Protein AF-A0A968IUH3-F1 (afdb_monomer_lite)

pLDDT: mean 86.67, std 12.78, range [36.12, 95.38]

Foldseek 3Di:
DDPPPLPPV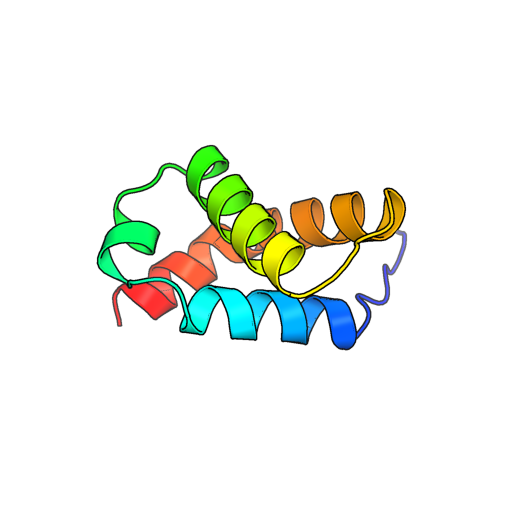LVCLQVVLLVVDQLVVLQPDDLVVNLVSSLVSSVVVDDDDPVSNVSNSVVSSVCSVVSNVVSVD

Sequence (73 aa):
MRNTNIESRIVHAVWSSVSAINQQVLLQLDDQDLIQQIMRQIDKSSSLSSEDRQNLIGYISSKVMLIRDIAGS

Radius of gyration: 11.84 Å; chains: 1; bounding box: 28×20×36 Å

Secondary structure (DSSP, 8-state):
-------HHHHHHHHHHHH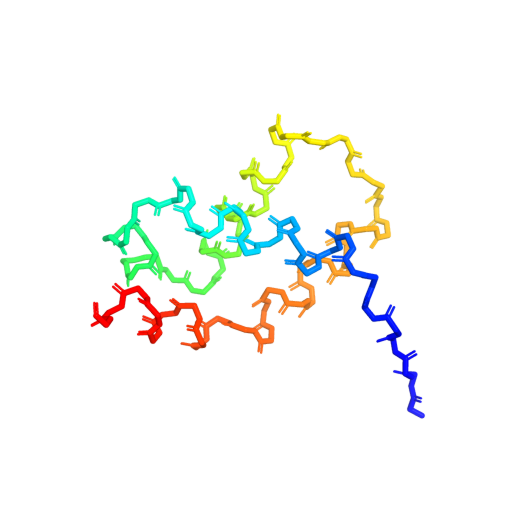HS-HHHHHHS-HHHHHHHHHHHHHHH----HHHHHHHHHHHHTTHHHHHHHHT-

Structure (mmCIF, N/CA/C/O backbone):
data_AF-A0A968IUH3-F1
#
_entry.id   AF-A0A968IUH3-F1
#
loop_
_atom_site.group_PDB
_atom_site.id
_atom_site.type_symbol
_atom_site.label_atom_id
_atom_site.label_alt_id
_atom_site.label_comp_id
_atom_site.label_asym_id
_atom_site.label_entity_id
_atom_site.label_seq_id
_atom_site.pdbx_PDB_ins_code
_atom_site.Cartn_x
_atom_site.Cartn_y
_atom_site.Cartn_z
_atom_site.occupancy
_atom_site.B_iso_or_equiv
_atom_site.auth_seq_id
_atom_site.auth_comp_id
_atom_site.auth_asym_id
_atom_site.auth_atom_id
_atom_site.pdbx_PDB_model_num
ATOM 1 N N . MET A 1 1 ? -2.936 -2.415 -25.447 1.00 36.12 1 MET A N 1
ATOM 2 C CA . MET A 1 1 ? -3.116 -2.438 -23.978 1.00 36.12 1 MET A CA 1
ATOM 3 C C . MET A 1 1 ? -1.799 -2.912 -23.382 1.00 36.12 1 MET A C 1
ATOM 5 O O . MET A 1 1 ? -1.364 -3.997 -23.745 1.00 36.12 1 MET A O 1
ATOM 9 N N . ARG A 1 2 ? -1.081 -2.080 -22.613 1.00 37.81 2 ARG A N 1
ATOM 10 C CA . ARG A 1 2 ? 0.194 -2.494 -22.000 1.00 37.81 2 ARG A CA 1
ATOM 11 C C . ARG A 1 2 ? -0.126 -3.510 -20.904 1.00 37.81 2 ARG A C 1
ATOM 13 O O . ARG A 1 2 ? -0.670 -3.131 -19.876 1.00 37.81 2 ARG A O 1
ATOM 20 N N . ASN A 1 3 ? 0.179 -4.7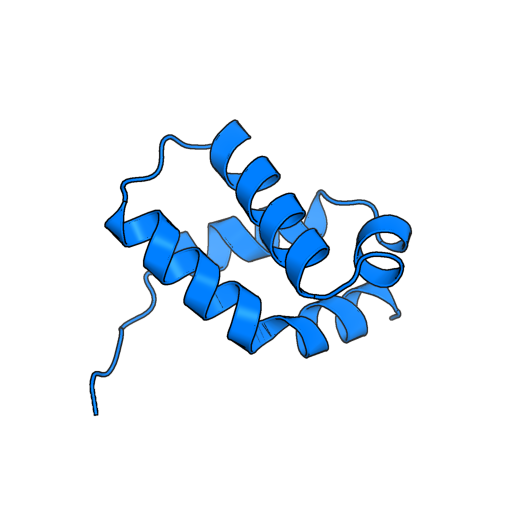82 -21.153 1.00 41.88 3 ASN A N 1
ATOM 21 C CA . ASN A 1 3 ? 0.273 -5.794 -20.107 1.00 41.88 3 ASN A CA 1
ATOM 22 C C . ASN A 1 3 ? 1.487 -5.415 -19.255 1.00 41.88 3 ASN A C 1
ATOM 24 O O . ASN A 1 3 ? 2.616 -5.780 -19.574 1.00 41.88 3 ASN A O 1
ATOM 28 N N . THR A 1 4 ? 1.280 -4.601 -18.224 1.00 51.50 4 THR A N 1
ATOM 29 C CA . THR A 1 4 ? 2.275 -4.432 -17.173 1.00 51.50 4 THR A CA 1
ATOM 30 C C . THR A 1 4 ? 2.308 -5.752 -16.422 1.00 51.50 4 THR A C 1
ATOM 32 O O . THR A 1 4 ? 1.415 -6.069 -15.640 1.00 51.50 4 THR A O 1
ATOM 35 N N . ASN A 1 5 ? 3.303 -6.578 -16.737 1.00 59.81 5 ASN A N 1
ATOM 36 C CA . ASN A 1 5 ? 3.658 -7.710 -15.901 1.00 59.81 5 ASN A CA 1
ATOM 37 C C . ASN A 1 5 ? 4.094 -7.097 -14.565 1.00 59.81 5 ASN A C 1
ATOM 39 O O . ASN A 1 5 ? 5.209 -6.596 -14.450 1.00 59.81 5 ASN A O 1
ATOM 43 N N . ILE A 1 6 ? 3.155 -6.965 -13.623 1.00 67.06 6 ILE A N 1
ATOM 44 C CA . ILE A 1 6 ? 3.459 -6.433 -12.299 1.00 67.06 6 ILE A CA 1
ATOM 45 C C . ILE A 1 6 ? 4.463 -7.403 -11.707 1.00 67.06 6 ILE A C 1
ATOM 47 O O . ILE A 1 6 ? 4.151 -8.581 -11.518 1.00 67.06 6 ILE A O 1
ATOM 51 N N . GLU A 1 7 ? 5.673 -6.914 -11.460 1.00 79.75 7 GLU A N 1
ATOM 52 C CA . GLU A 1 7 ? 6.727 -7.761 -10.936 1.00 79.75 7 GLU A CA 1
ATOM 53 C C . GLU A 1 7 ? 6.260 -8.400 -9.628 1.00 79.75 7 GLU A C 1
ATOM 55 O O . GLU A 1 7 ? 5.695 -7.734 -8.758 1.00 79.75 7 GLU A O 1
ATOM 60 N N . SER A 1 8 ? 6.531 -9.693 -9.455 1.00 84.06 8 SER A N 1
ATOM 61 C CA . SER A 1 8 ? 6.201 -10.416 -8.219 1.00 84.06 8 SER A CA 1
ATOM 62 C C . SER A 1 8 ? 6.713 -9.673 -6.974 1.00 84.06 8 SER A C 1
ATOM 64 O O . SER A 1 8 ? 6.024 -9.576 -5.958 1.00 84.06 8 SER A O 1
ATOM 66 N N . ARG A 1 9 ? 7.880 -9.026 -7.089 1.00 83.00 9 ARG A N 1
ATOM 67 C CA . ARG A 1 9 ? 8.469 -8.195 -6.035 1.00 83.00 9 ARG A CA 1
ATOM 68 C C . ARG A 1 9 ? 7.569 -7.022 -5.620 1.00 83.00 9 ARG A C 1
ATOM 70 O O . ARG A 1 9 ? 7.481 -6.738 -4.431 1.00 83.00 9 ARG A O 1
ATOM 77 N N . ILE A 1 10 ? 6.876 -6.383 -6.565 1.00 84.00 10 ILE A N 1
ATOM 78 C CA . ILE A 1 10 ? 5.929 -5.281 -6.311 1.00 84.00 10 ILE A CA 1
ATOM 79 C C . ILE A 1 10 ? 4.726 -5.799 -5.522 1.00 84.00 10 ILE A C 1
ATOM 81 O O . ILE A 1 10 ? 4.349 -5.210 -4.511 1.00 84.00 10 ILE A O 1
ATOM 85 N N . VAL A 1 11 ? 4.159 -6.932 -5.945 1.00 89.19 11 VAL A N 1
ATOM 86 C CA . VAL A 1 11 ? 3.028 -7.569 -5.252 1.00 89.19 11 VAL A CA 1
ATOM 87 C C . VAL A 1 11 ? 3.417 -7.917 -3.816 1.00 89.19 11 VAL A C 1
ATOM 89 O O . VAL A 1 11 ? 2.728 -7.525 -2.874 1.00 89.19 11 VAL A O 1
ATOM 92 N N . HIS A 1 12 ? 4.551 -8.595 -3.632 1.00 89.69 12 HIS A N 1
ATOM 93 C CA . HIS A 1 12 ? 5.038 -8.970 -2.307 1.00 89.69 12 HIS A CA 1
ATOM 94 C C . HIS A 1 12 ? 5.323 -7.760 -1.413 1.00 89.69 12 HIS A C 1
ATOM 96 O O . HIS A 1 12 ? 4.916 -7.769 -0.252 1.00 89.69 12 HIS A O 1
ATOM 102 N N . ALA A 1 13 ? 5.968 -6.712 -1.934 1.00 89.12 13 ALA A N 1
ATOM 103 C CA . ALA A 1 13 ? 6.270 -5.507 -1.162 1.00 89.12 13 ALA A CA 1
ATOM 104 C C . ALA A 1 13 ? 4.996 -4.829 -0.633 1.00 89.12 13 ALA A C 1
ATOM 106 O O . ALA A 1 13 ? 4.940 -4.436 0.535 1.00 89.12 13 ALA A O 1
ATOM 107 N N . VAL A 1 14 ? 3.951 -4.749 -1.463 1.00 91.75 14 VAL A N 1
ATOM 108 C CA . VAL A 1 14 ? 2.662 -4.165 -1.071 1.00 91.75 14 VAL A CA 1
ATOM 109 C C . VAL A 1 14 ? 1.985 -5.006 -0.000 1.00 91.75 14 VAL A C 1
ATOM 111 O O . VAL A 1 14 ? 1.681 -4.480 1.066 1.00 91.75 14 VAL A O 1
ATOM 114 N N . TRP A 1 15 ? 1.790 -6.305 -0.225 1.00 93.31 15 TRP A N 1
ATOM 115 C CA . TRP A 1 15 ? 1.060 -7.144 0.733 1.00 93.31 15 TRP A CA 1
ATOM 116 C C . TRP A 1 15 ? 1.808 -7.347 2.049 1.00 93.31 15 TRP A C 1
ATOM 118 O O . TRP A 1 15 ? 1.183 -7.353 3.111 1.00 93.31 15 TRP A O 1
ATOM 128 N N . SER A 1 16 ? 3.140 -7.421 2.007 1.00 92.38 16 SER A N 1
ATOM 129 C CA . SER A 1 16 ? 3.957 -7.423 3.222 1.00 92.38 16 SER A CA 1
ATOM 130 C C . SER A 1 16 ? 3.803 -6.115 3.999 1.00 92.38 16 SER A C 1
ATOM 132 O O . SER A 1 16 ? 3.747 -6.139 5.226 1.00 92.38 16 SER A O 1
ATOM 134 N N . SER A 1 17 ? 3.714 -4.977 3.304 1.00 92.00 17 SER A N 1
ATOM 135 C CA . SER A 1 17 ? 3.549 -3.668 3.944 1.00 92.00 17 SER A CA 1
ATOM 136 C C . SER A 1 17 ? 2.151 -3.480 4.516 1.00 92.00 17 SER A C 1
ATOM 138 O O . SER A 1 17 ? 2.028 -3.036 5.652 1.00 92.00 17 SER A O 1
ATOM 140 N N . VAL A 1 18 ? 1.107 -3.870 3.780 1.00 92.81 18 VAL A N 1
ATOM 141 C CA . VAL A 1 18 ? -0.284 -3.847 4.261 1.00 92.81 18 VAL A CA 1
ATOM 142 C C . VAL A 1 18 ? -0.427 -4.693 5.525 1.00 92.81 18 VAL A C 1
ATOM 144 O O . VAL A 1 18 ? -0.983 -4.215 6.506 1.00 92.81 18 VAL A O 1
ATOM 147 N N . SER A 1 19 ? 0.154 -5.896 5.546 1.00 90.56 19 SER A N 1
ATOM 148 C CA . SER A 1 19 ? 0.107 -6.788 6.717 1.00 90.56 19 SER A CA 1
ATOM 149 C C . SER A 1 19 ? 0.835 -6.228 7.946 1.00 90.56 19 SER A C 1
ATOM 151 O O . SER A 1 19 ? 0.549 -6.631 9.069 1.00 90.56 19 SER A O 1
ATOM 153 N N . ALA A 1 20 ? 1.788 -5.311 7.749 1.00 90.69 20 ALA A N 1
ATOM 154 C CA . ALA A 1 20 ? 2.532 -4.666 8.830 1.00 90.69 20 ALA A CA 1
ATOM 155 C C . ALA A 1 20 ? 1.855 -3.388 9.361 1.00 90.69 20 ALA A C 1
ATOM 157 O O . ALA A 1 20 ? 2.256 -2.873 10.407 1.00 90.69 20 ALA A O 1
ATOM 158 N N . ILE A 1 21 ? 0.865 -2.843 8.647 1.00 91.19 21 ILE A N 1
ATOM 159 C CA . ILE A 1 21 ? 0.122 -1.650 9.064 1.00 91.19 21 ILE A CA 1
ATOM 160 C C . ILE A 1 21 ? -1.060 -2.082 9.937 1.00 91.19 21 ILE A C 1
ATOM 162 O O . ILE A 1 21 ? -1.743 -3.062 9.659 1.00 91.19 21 ILE A O 1
ATOM 166 N N . ASN A 1 22 ? -1.32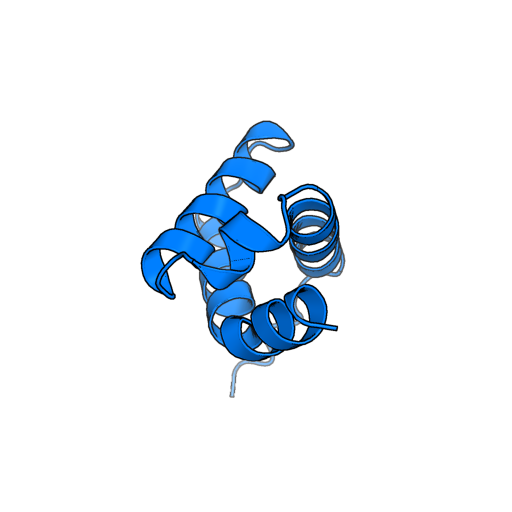2 -1.328 11.006 1.00 90.12 22 ASN A N 1
ATOM 167 C CA . ASN A 1 22 ? -2.484 -1.561 11.857 1.00 90.12 22 ASN A CA 1
ATOM 168 C C . ASN A 1 22 ? -3.793 -1.418 11.050 1.00 90.12 22 ASN A C 1
ATOM 170 O O . ASN A 1 22 ? -3.991 -0.418 10.361 1.00 90.12 22 ASN A O 1
ATOM 174 N N . GLN A 1 23 ? -4.704 -2.384 11.183 1.00 90.50 23 GLN A N 1
ATOM 175 C CA . GLN A 1 23 ? -5.974 -2.422 10.446 1.00 90.50 23 GLN A CA 1
ATOM 176 C C . GLN A 1 23 ? -6.830 -1.159 10.630 1.00 90.50 23 GLN A C 1
ATOM 178 O O . GLN A 1 23 ? -7.412 -0.672 9.665 1.00 90.50 23 GLN A O 1
ATOM 183 N N . GLN A 1 24 ? -6.861 -0.568 11.830 1.00 89.56 24 GLN A N 1
ATOM 184 C CA . GLN A 1 24 ? -7.615 0.669 12.074 1.00 89.56 24 GLN A CA 1
ATOM 185 C C . GLN A 1 24 ? -7.072 1.834 11.242 1.00 89.56 24 GLN A C 1
ATOM 187 O O . GLN A 1 24 ? -7.847 2.636 10.732 1.00 89.56 24 GLN A O 1
ATOM 192 N N . VAL A 1 25 ? -5.751 1.892 11.044 1.00 90.25 25 VAL A N 1
ATOM 193 C CA . VAL A 1 25 ? -5.118 2.898 10.183 1.00 90.25 25 VAL A CA 1
ATOM 194 C C . VAL A 1 25 ? -5.515 2.671 8.724 1.00 90.25 25 VAL A C 1
ATOM 196 O O . VAL A 1 25 ? -5.858 3.626 8.039 1.00 90.25 25 VAL A O 1
ATOM 199 N N . LEU A 1 26 ? -5.541 1.421 8.251 1.00 91.19 26 LEU A N 1
ATOM 200 C CA . LEU A 1 26 ? -5.957 1.107 6.876 1.00 91.19 26 LEU A CA 1
ATOM 201 C C . LEU A 1 26 ? -7.408 1.525 6.580 1.00 91.19 26 LEU A C 1
ATOM 203 O O . LEU A 1 26 ? -7.718 1.887 5.448 1.00 91.19 26 LEU A O 1
ATOM 207 N N . LEU A 1 27 ? -8.288 1.475 7.585 1.00 91.88 27 LEU A N 1
ATOM 208 C CA . LEU A 1 27 ? -9.712 1.789 7.442 1.00 91.88 27 LEU A CA 1
ATOM 209 C C . LEU A 1 27 ? -10.037 3.282 7.601 1.00 91.88 27 LEU A C 1
ATOM 211 O O . LEU A 1 27 ? -10.993 3.760 6.989 1.00 91.88 27 LEU A O 1
ATOM 215 N N . GLN A 1 28 ? -9.277 4.009 8.426 1.00 93.69 28 GLN A N 1
ATOM 216 C CA . GLN A 1 28 ? -9.546 5.417 8.748 1.00 93.69 28 GLN A CA 1
ATOM 217 C C . GLN A 1 28 ? -8.991 6.406 7.723 1.00 93.69 28 GLN A C 1
ATOM 219 O O . GLN A 1 28 ? -9.504 7.519 7.622 1.00 93.69 28 GLN A O 1
ATOM 224 N N . LEU A 1 29 ? -7.945 6.025 6.988 1.00 94.25 29 LEU A N 1
ATOM 225 C CA . LEU A 1 29 ? -7.349 6.895 5.981 1.00 94.25 29 LEU A CA 1
ATOM 226 C C . LEU A 1 29 ? -8.247 7.000 4.741 1.00 94.25 29 LEU A C 1
ATOM 228 O O . LEU A 1 29 ? -8.932 6.047 4.343 1.00 94.25 29 LEU A O 1
ATOM 232 N N . ASP A 1 30 ? -8.222 8.170 4.105 1.00 94.38 30 ASP A N 1
ATOM 233 C CA . ASP A 1 30 ? -8.726 8.290 2.744 1.00 94.38 30 ASP A CA 1
ATOM 234 C C . ASP A 1 30 ? -7.807 7.545 1.763 1.00 94.38 30 ASP A C 1
ATOM 236 O O . ASP A 1 30 ? -6.734 7.052 2.120 1.00 94.38 30 ASP A O 1
ATOM 240 N N . ASP A 1 31 ? -8.245 7.406 0.515 1.00 93.38 31 ASP A N 1
ATOM 241 C CA . ASP A 1 31 ? -7.519 6.602 -0.466 1.00 93.38 31 ASP A CA 1
ATOM 242 C C . ASP A 1 31 ? -6.117 7.157 -0.760 1.00 93.38 31 ASP A C 1
ATOM 244 O O . ASP A 1 31 ? -5.181 6.378 -0.946 1.00 93.38 31 ASP A O 1
ATOM 248 N N . GLN A 1 32 ? -5.946 8.483 -0.781 1.00 94.75 32 GLN A N 1
ATOM 249 C CA . GLN A 1 32 ? -4.648 9.103 -1.051 1.00 94.75 32 GLN A CA 1
ATOM 250 C C . GLN A 1 32 ? -3.699 8.898 0.125 1.00 94.75 32 GLN A C 1
ATOM 252 O O . GLN A 1 32 ? -2.561 8.461 -0.073 1.00 94.75 32 GLN A O 1
ATOM 257 N N . ASP A 1 33 ? -4.172 9.141 1.342 1.00 95.38 33 ASP A N 1
ATOM 258 C CA . ASP A 1 33 ? -3.385 8.956 2.553 1.00 95.38 33 ASP A CA 1
ATOM 259 C C . ASP A 1 33 ? -3.026 7.485 2.777 1.00 95.38 33 ASP A C 1
ATOM 261 O O . ASP A 1 33 ? -1.898 7.175 3.170 1.00 95.38 33 ASP A O 1
ATOM 265 N N . LEU A 1 34 ? -3.931 6.558 2.453 1.00 95.00 34 LEU A N 1
ATOM 266 C CA . LEU A 1 34 ? -3.669 5.121 2.493 1.00 95.00 34 LEU A CA 1
ATOM 267 C C . LEU A 1 34 ? -2.546 4.730 1.527 1.00 95.00 34 LEU A C 1
ATOM 269 O O . LEU A 1 34 ? -1.605 4.032 1.918 1.00 95.00 34 LEU A O 1
ATOM 273 N N . ILE A 1 35 ? -2.612 5.199 0.276 1.00 95.38 35 ILE A N 1
ATOM 274 C CA . ILE A 1 35 ? -1.563 4.953 -0.722 1.00 95.38 35 ILE A CA 1
ATOM 275 C C . ILE A 1 35 ? -0.223 5.487 -0.208 1.00 95.38 35 ILE A C 1
ATOM 277 O O . ILE A 1 35 ? 0.777 4.767 -0.235 1.00 95.38 35 ILE A O 1
ATOM 281 N N . GLN A 1 36 ? -0.193 6.719 0.307 1.00 94.62 36 GLN A N 1
ATOM 282 C CA . GLN A 1 36 ? 1.027 7.324 0.845 1.00 94.62 36 GLN A CA 1
ATOM 283 C C . GLN A 1 36 ? 1.571 6.562 2.056 1.00 94.62 36 GLN A C 1
ATOM 285 O O . GLN A 1 36 ? 2.783 6.377 2.174 1.00 94.62 36 GLN A O 1
ATOM 290 N N . GLN A 1 37 ? 0.702 6.080 2.943 1.00 94.50 37 GLN A N 1
ATOM 291 C CA . GLN A 1 37 ? 1.106 5.312 4.115 1.00 94.50 37 GLN A CA 1
ATOM 292 C C . GLN A 1 37 ? 1.754 3.978 3.724 1.00 94.50 37 GLN A C 1
ATOM 294 O O . GLN A 1 37 ? 2.804 3.623 4.265 1.00 94.50 37 GLN A O 1
ATOM 299 N N . ILE A 1 38 ? 1.177 3.265 2.754 1.00 94.06 38 ILE A N 1
ATOM 300 C CA . ILE A 1 38 ? 1.750 2.019 2.228 1.00 94.06 38 ILE A CA 1
ATOM 301 C C . ILE A 1 38 ? 3.084 2.306 1.533 1.00 94.06 38 ILE A C 1
ATOM 303 O O . ILE A 1 38 ? 4.071 1.623 1.801 1.00 94.06 38 ILE A O 1
ATOM 307 N N . MET A 1 39 ? 3.156 3.357 0.712 1.00 94.19 39 MET A N 1
ATOM 308 C CA . MET A 1 39 ? 4.395 3.769 0.046 1.00 94.19 39 MET A CA 1
ATOM 309 C C . MET A 1 39 ? 5.517 4.083 1.039 1.00 94.19 39 MET A C 1
ATOM 311 O O . MET A 1 39 ? 6.633 3.598 0.873 1.00 94.19 39 MET A O 1
ATOM 315 N N . ARG A 1 40 ? 5.218 4.819 2.117 1.00 92.44 40 ARG A N 1
ATOM 316 C CA . ARG A 1 40 ? 6.181 5.100 3.195 1.00 92.44 40 ARG A CA 1
ATOM 317 C C . ARG A 1 40 ? 6.664 3.829 3.882 1.00 92.44 40 ARG A C 1
ATOM 319 O O . ARG A 1 40 ? 7.820 3.764 4.289 1.00 92.44 40 ARG A O 1
ATOM 326 N N . GLN A 1 41 ? 5.795 2.835 4.050 1.00 91.50 41 GLN A N 1
ATOM 327 C CA . GLN A 1 41 ? 6.180 1.566 4.657 1.00 91.50 41 GLN A CA 1
ATOM 328 C C . GLN A 1 41 ? 7.124 0.768 3.746 1.00 91.50 41 GLN A C 1
ATOM 330 O O . GLN A 1 41 ? 8.109 0.218 4.235 1.00 91.50 41 GLN A O 1
ATOM 335 N N . ILE A 1 42 ? 6.884 0.781 2.433 1.00 90.75 42 ILE A N 1
ATOM 336 C CA . ILE A 1 42 ? 7.762 0.139 1.446 1.00 90.75 42 ILE A CA 1
ATOM 337 C C . ILE A 1 42 ? 9.115 0.860 1.370 1.00 90.75 42 ILE A C 1
ATOM 339 O O . ILE A 1 42 ? 10.156 0.201 1.417 1.00 90.75 42 ILE A O 1
ATOM 343 N N . ASP A 1 43 ? 9.118 2.196 1.344 1.00 88.44 43 ASP A N 1
ATOM 344 C CA . ASP A 1 43 ? 10.340 3.016 1.306 1.00 88.44 43 ASP A CA 1
ATOM 345 C C . ASP A 1 43 ? 11.246 2.777 2.535 1.00 88.44 43 ASP A C 1
ATOM 347 O O . ASP A 1 43 ? 12.468 2.853 2.429 1.00 88.44 43 ASP A O 1
ATOM 351 N N . LYS A 1 44 ? 10.688 2.420 3.705 1.00 85.25 44 LYS A N 1
ATOM 352 C CA . LYS A 1 44 ? 11.496 2.028 4.882 1.00 85.25 44 LYS A CA 1
ATOM 353 C C . LYS A 1 44 ? 12.263 0.721 4.678 1.00 85.25 44 LYS A C 1
ATOM 355 O O . LYS A 1 44 ? 13.285 0.510 5.323 1.00 85.25 44 LYS A O 1
ATOM 360 N N . SER A 1 45 ? 11.737 -0.174 3.844 1.00 73.06 45 SER A N 1
ATOM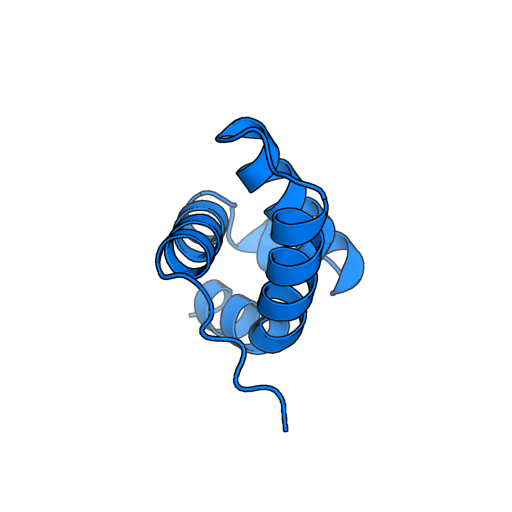 361 C CA . SER A 1 45 ? 12.281 -1.519 3.626 1.00 73.06 45 SER A CA 1
ATOM 362 C C . SER A 1 45 ? 13.156 -1.634 2.376 1.00 73.06 45 SER A C 1
ATOM 364 O O . SER A 1 45 ? 13.913 -2.594 2.246 1.00 73.06 45 SER A O 1
ATOM 366 N N . SER A 1 46 ? 13.075 -0.665 1.458 1.00 71.81 46 SER A N 1
ATOM 367 C CA . SER A 1 46 ? 13.772 -0.716 0.173 1.00 71.81 46 SER A CA 1
ATOM 368 C C . SER A 1 46 ? 13.961 0.670 -0.438 1.00 71.81 46 SER A C 1
ATOM 370 O O . SER A 1 46 ? 13.058 1.497 -0.387 1.00 71.81 46 SER A O 1
ATOM 372 N N . SER A 1 47 ? 15.110 0.899 -1.080 1.00 80.06 47 SER A N 1
ATOM 373 C CA . SER A 1 47 ? 15.287 2.047 -1.974 1.00 80.06 47 SER A CA 1
ATOM 374 C C . SER A 1 47 ? 14.570 1.759 -3.292 1.00 80.06 47 SER A C 1
ATOM 376 O O . SER A 1 47 ? 14.942 0.823 -4.003 1.00 80.06 47 SER A O 1
ATOM 378 N N . LEU A 1 48 ? 13.526 2.528 -3.598 1.00 82.44 48 LEU A N 1
ATOM 379 C CA . LEU A 1 48 ? 12.738 2.374 -4.819 1.00 82.44 48 LEU A CA 1
ATOM 380 C C . LEU A 1 48 ? 13.249 3.295 -5.929 1.00 82.44 48 LEU A C 1
ATOM 382 O O . LEU A 1 48 ? 13.508 4.480 -5.704 1.00 82.44 48 LEU A O 1
ATOM 386 N N . SER A 1 49 ? 13.318 2.773 -7.155 1.00 86.50 49 SER A N 1
ATOM 387 C CA . SER A 1 49 ? 13.476 3.619 -8.338 1.00 86.50 49 SER A CA 1
ATOM 388 C C . SER A 1 49 ? 12.206 4.446 -8.591 1.00 86.50 49 SER A C 1
ATOM 390 O O . SER A 1 49 ? 11.117 4.130 -8.102 1.00 86.50 49 SER A O 1
ATOM 392 N N . SER A 1 50 ? 12.313 5.516 -9.383 1.00 86.19 50 SER A N 1
ATOM 393 C CA . SER A 1 50 ? 11.141 6.315 -9.771 1.00 86.19 50 SER A CA 1
ATOM 394 C C . SER A 1 50 ? 10.105 5.499 -10.556 1.00 86.19 50 SER A C 1
ATOM 396 O O . SER A 1 50 ? 8.907 5.731 -10.399 1.00 86.19 50 SER A O 1
ATOM 398 N N . GLU A 1 51 ? 10.549 4.528 -11.360 1.00 86.94 51 GLU A N 1
ATOM 399 C CA . GLU A 1 51 ? 9.668 3.618 -12.100 1.00 86.94 51 GLU A CA 1
ATOM 400 C C . GLU A 1 51 ? 8.945 2.646 -11.159 1.00 86.94 51 GLU A C 1
ATOM 402 O O . GLU A 1 51 ? 7.718 2.540 -11.216 1.00 86.94 51 GLU A O 1
ATOM 407 N N . ASP A 1 52 ? 9.671 2.017 -10.227 1.00 85.81 52 ASP A N 1
ATOM 408 C CA . ASP A 1 52 ? 9.075 1.142 -9.208 1.00 85.81 52 ASP A CA 1
ATOM 409 C C . ASP A 1 52 ? 8.021 1.886 -8.392 1.00 85.81 52 ASP A C 1
ATOM 411 O O . ASP A 1 52 ? 6.928 1.372 -8.160 1.00 85.81 52 ASP A O 1
ATOM 415 N N . ARG A 1 53 ? 8.324 3.127 -7.994 1.00 89.62 53 ARG A N 1
ATOM 416 C CA . ARG A 1 53 ? 7.400 3.984 -7.250 1.00 89.62 53 ARG A CA 1
ATOM 417 C C . ARG A 1 53 ? 6.118 4.242 -8.040 1.00 89.62 53 ARG A C 1
ATOM 419 O O . ARG A 1 53 ? 5.030 4.132 -7.479 1.00 89.62 53 ARG A O 1
ATOM 426 N N . GLN A 1 54 ? 6.219 4.546 -9.333 1.00 90.75 54 GLN A N 1
ATOM 427 C CA . GLN A 1 54 ? 5.043 4.776 -10.172 1.00 90.75 54 GLN A CA 1
ATOM 428 C C . GLN A 1 54 ? 4.207 3.500 -10.356 1.00 90.75 54 GLN A C 1
ATOM 430 O O . GLN A 1 54 ? 2.973 3.559 -10.301 1.00 90.75 54 GLN A O 1
ATOM 435 N N . ASN A 1 55 ? 4.867 2.352 -10.531 1.00 89.88 55 ASN A N 1
ATOM 436 C CA . ASN A 1 55 ? 4.211 1.051 -10.650 1.00 89.88 55 ASN A CA 1
ATOM 437 C C . ASN A 1 55 ? 3.507 0.650 -9.347 1.00 89.88 55 ASN A C 1
ATOM 439 O O . ASN A 1 55 ? 2.367 0.185 -9.380 1.00 89.88 55 ASN A O 1
ATOM 443 N N . LEU A 1 56 ? 4.146 0.891 -8.200 1.00 91.50 56 LEU A N 1
ATOM 444 C CA . LEU A 1 56 ? 3.576 0.659 -6.875 1.00 91.50 56 LEU A CA 1
ATOM 445 C C . LEU A 1 56 ? 2.348 1.528 -6.627 1.00 91.50 56 LEU A C 1
ATOM 447 O O . LEU A 1 56 ? 1.304 0.996 -6.263 1.00 91.50 56 LEU A O 1
ATOM 451 N N . ILE A 1 57 ? 2.427 2.835 -6.892 1.00 93.19 57 ILE A N 1
ATOM 452 C CA . ILE A 1 57 ? 1.282 3.743 -6.744 1.00 93.19 57 ILE A CA 1
ATOM 453 C C . ILE A 1 57 ? 0.109 3.268 -7.607 1.00 93.19 57 ILE A C 1
ATOM 455 O O . ILE A 1 57 ? -1.013 3.166 -7.110 1.00 93.19 57 ILE A O 1
ATOM 459 N N . GLY A 1 58 ? 0.358 2.928 -8.876 1.00 93.06 58 GLY A N 1
ATOM 460 C CA . GLY A 1 58 ? -0.681 2.422 -9.776 1.00 93.06 58 GLY A CA 1
ATOM 461 C C . GLY A 1 58 ? -1.303 1.114 -9.279 1.00 93.06 58 GLY A C 1
ATOM 462 O O . GLY A 1 58 ? -2.528 0.964 -9.274 1.00 93.06 58 GLY A O 1
ATOM 463 N N . TYR A 1 59 ? -0.475 0.185 -8.797 1.00 92.69 59 TYR A N 1
ATOM 464 C CA . TYR A 1 59 ? -0.948 -1.082 -8.253 1.00 92.69 59 TYR A CA 1
ATOM 465 C C . TYR A 1 59 ? -1.775 -0.893 -6.977 1.00 92.69 59 TYR A C 1
ATOM 467 O O . TYR A 1 59 ? -2.902 -1.386 -6.930 1.00 92.69 59 TYR A O 1
ATOM 475 N N . ILE A 1 60 ? -1.267 -0.151 -5.986 1.00 94.38 60 ILE A N 1
ATOM 476 C CA . ILE A 1 60 ? -1.955 0.105 -4.710 1.00 94.38 60 ILE A CA 1
ATOM 477 C C . ILE A 1 60 ? -3.289 0.805 -4.971 1.00 94.38 60 ILE A C 1
ATOM 479 O O . ILE A 1 60 ? -4.314 0.350 -4.471 1.00 94.38 60 ILE A O 1
ATOM 483 N N . SER A 1 61 ? -3.303 1.831 -5.833 1.00 95.25 61 SER A N 1
ATOM 484 C CA . SER A 1 61 ? -4.529 2.548 -6.217 1.00 95.25 61 SER A CA 1
ATOM 485 C C . SER A 1 61 ? -5.595 1.594 -6.767 1.00 95.25 61 SER A C 1
ATOM 487 O O . SER A 1 61 ? -6.762 1.678 -6.400 1.00 95.25 61 SER A O 1
ATOM 489 N N . SER A 1 62 ? -5.195 0.613 -7.585 1.00 95.00 62 SER A N 1
ATOM 490 C CA . SER A 1 62 ? -6.105 -0.407 -8.134 1.00 95.00 62 SER A CA 1
ATOM 491 C C . SER A 1 62 ? -6.581 -1.462 -7.122 1.00 95.00 62 SER A C 1
ATOM 493 O O . SER A 1 62 ? -7.348 -2.359 -7.485 1.00 95.00 62 SER A O 1
ATOM 495 N N . LYS A 1 63 ? -6.058 -1.440 -5.890 1.00 94.88 63 LYS A N 1
ATOM 496 C CA . LYS A 1 63 ? -6.302 -2.440 -4.839 1.00 94.88 63 LYS A CA 1
ATOM 497 C C . LYS A 1 63 ? -6.837 -1.837 -3.544 1.00 94.88 63 LYS A C 1
ATOM 499 O O . LYS A 1 63 ? -7.068 -2.595 -2.612 1.00 94.88 63 LYS A O 1
ATOM 504 N N . VAL A 1 64 ? -7.095 -0.530 -3.488 1.00 94.88 64 VAL A N 1
ATOM 505 C CA . VAL A 1 64 ? -7.577 0.147 -2.273 1.00 94.88 64 VAL A CA 1
ATOM 506 C C . VAL A 1 64 ? -8.817 -0.528 -1.681 1.00 94.88 64 VAL A C 1
ATOM 508 O O . VAL A 1 64 ? -8.820 -0.835 -0.493 1.00 94.88 64 VAL A O 1
ATOM 511 N N . MET A 1 65 ? -9.830 -0.835 -2.499 1.00 93.38 65 MET A N 1
ATOM 512 C CA . MET A 1 65 ? -11.029 -1.535 -2.016 1.00 93.38 65 MET A CA 1
ATOM 513 C C . MET A 1 65 ? -10.695 -2.902 -1.409 1.00 93.38 65 MET A C 1
ATOM 515 O O . MET A 1 65 ? -11.118 -3.189 -0.300 1.00 93.38 65 MET A O 1
ATOM 519 N N . LEU A 1 66 ? -9.856 -3.701 -2.074 1.00 94.56 66 LEU A N 1
ATOM 520 C CA . LEU A 1 66 ? -9.444 -5.009 -1.558 1.00 94.56 66 LEU A CA 1
ATOM 521 C C . LEU A 1 66 ? -8.659 -4.891 -0.241 1.00 94.56 66 LEU A C 1
ATOM 523 O O . LEU A 1 66 ? -8.821 -5.712 0.654 1.00 94.56 66 LEU A O 1
ATOM 527 N N . ILE A 1 67 ? -7.806 -3.872 -0.114 1.00 93.94 67 ILE A N 1
ATOM 528 C CA . ILE A 1 67 ? -7.058 -3.605 1.120 1.00 93.94 67 ILE A CA 1
ATOM 529 C C . ILE A 1 67 ? -8.023 -3.273 2.267 1.00 93.94 67 ILE A C 1
ATOM 531 O O . ILE A 1 67 ? -7.847 -3.791 3.369 1.00 93.94 67 ILE A O 1
ATOM 535 N N . ARG A 1 68 ? -9.055 -2.457 2.007 1.00 92.56 68 ARG A N 1
ATOM 536 C CA . ARG A 1 68 ? -10.104 -2.133 2.989 1.00 92.56 68 ARG A CA 1
ATOM 537 C C . ARG A 1 68 ? -10.924 -3.370 3.365 1.00 92.56 68 ARG A C 1
ATOM 539 O O . ARG A 1 68 ? -11.137 -3.595 4.552 1.00 92.56 68 ARG A O 1
ATOM 546 N N . ASP A 1 69 ? -11.309 -4.188 2.388 1.00 92.44 69 ASP A N 1
ATOM 547 C CA . ASP A 1 69 ? -12.062 -5.426 2.621 1.00 92.44 69 ASP A CA 1
ATOM 548 C C . ASP A 1 69 ? -11.282 -6.397 3.519 1.00 92.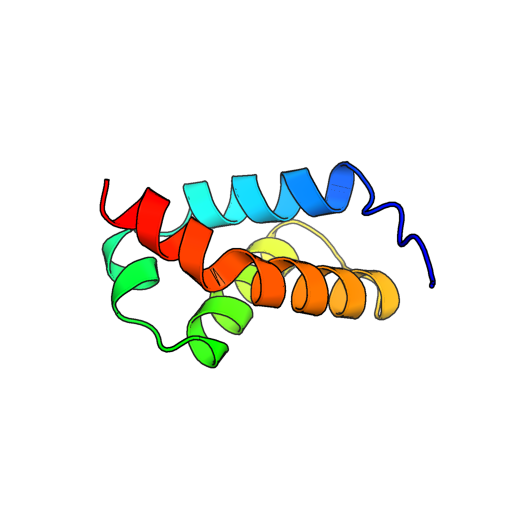44 69 ASP A C 1
ATOM 550 O O . ASP A 1 69 ? -11.835 -6.944 4.469 1.00 92.44 69 ASP A O 1
ATOM 554 N N . ILE A 1 70 ? -9.977 -6.568 3.276 1.00 89.81 70 ILE A N 1
ATOM 555 C CA . ILE A 1 70 ? -9.113 -7.426 4.104 1.00 89.81 70 ILE A CA 1
ATOM 556 C C . ILE A 1 70 ? -8.923 -6.842 5.511 1.00 89.81 70 ILE A C 1
ATOM 558 O O . ILE A 1 70 ? -8.874 -7.588 6.485 1.00 89.81 70 ILE A O 1
ATOM 562 N N . ALA A 1 71 ? -8.804 -5.519 5.642 1.00 90.44 71 ALA A N 1
ATOM 563 C CA . ALA A 1 71 ? -8.627 -4.873 6.942 1.00 90.44 71 ALA A CA 1
ATOM 564 C C . ALA A 1 71 ? -9.893 -4.911 7.816 1.00 90.44 71 ALA A C 1
ATOM 566 O O . ALA A 1 71 ? -9.775 -4.851 9.038 1.00 90.44 71 ALA A O 1
ATOM 567 N N . GLY A 1 72 ? -11.077 -4.983 7.199 1.00 85.56 72 GLY A N 1
ATOM 568 C CA . GLY A 1 72 ? -12.370 -5.081 7.880 1.00 85.56 72 GLY A CA 1
ATOM 569 C C . GLY A 1 72 ? -12.884 -6.508 8.106 1.00 85.56 72 GLY A C 1
ATOM 570 O O . GLY A 1 72 ? -13.979 -6.649 8.652 1.00 85.56 72 GLY A O 1
ATOM 571 N N . SER A 1 73 ? -12.140 -7.531 7.663 1.00 73.50 73 SER A N 1
ATOM 572 C CA . SER A 1 73 ? -12.485 -8.954 7.817 1.00 73.50 73 SER A CA 1
ATOM 573 C C . SER A 1 73 ? -12.148 -9.530 9.191 1.00 73.50 73 SER A C 1
ATOM 575 O O . SER A 1 73 ? -11.298 -8.964 9.912 1.00 73.50 73 SER A O 1
#